Protein AF-A0A8C2HMK9-F1 (afdb_monomer_lite)

Foldseek 3Di:
DDDDDPPDDDDDDDDDDPDDDPDDDDDDPPDDDDPPDDPDDDDDDAKDWDFADDPVDTAIKMKGWDDDDDDPPPDDTWIWIGGPVDIDTDDPPPD

InterPro domains:
  IPR001394 Peptidase C19, ubiquitin carboxyl-terminal hydrolase [PF00443] (40-93)
  IPR018200 Ubiquitin specific protease, conserved site [PS00973] (43-60)
  IPR028889 Ubiquitin specific protease UPS, catalytic domain [PS50235] (1-95)
  IPR038765 Papain-like cysteine peptidase superfamily [SSF54001] (11-93)
  IPR050164 Ubiquitin carboxyl-terminal hydrolases [PTHR24006] (13-90)

Sequence (95 aa):
VRQRGSSGRSQLKRLLIRKLPPVLAIQLKRFDYDWERVANSRYRLVGVLVHSGQASGGHYYSYVMQRHGNSSDGQKDRWYKFDDGDVTDASVEST

Secondary structure (DSSP, 8-state):
-----------------SS--SS------SS----TT--S------EEEEEEEETTEEEEEEEEEE--TT-SS-PPPEEEEEETTEEEEE-----

Radius of gyration: 22.23 Å; chains: 1; bounding box: 59×66×40 Å

Organism: Cyprinus carpio (NCBI:txid7962)

pLDDT: mean 74.94, std 16.77, range [33.75, 95.81]

Structure (mmCIF, N/CA/C/O backbone):
data_AF-A0A8C2HMK9-F1
#
_entry.id   AF-A0A8C2HMK9-F1
#
loop_
_atom_site.group_PDB
_atom_site.id
_atom_site.type_symbol
_atom_site.label_atom_id
_atom_site.label_alt_id
_atom_site.label_comp_id
_atom_site.label_asym_id
_atom_site.label_entity_id
_atom_site.label_seq_id
_atom_site.pdbx_PDB_ins_code
_atom_site.Cartn_x
_atom_site.Cartn_y
_atom_site.Cartn_z
_atom_site.occupancy
_atom_site.B_iso_or_equiv
_atom_site.auth_seq_id
_atom_site.auth_comp_id
_atom_site.auth_asym_id
_atom_site.auth_atom_id
_atom_site.pdbx_PDB_model_num
ATOM 1 N N . VAL A 1 1 ? -43.114 41.343 23.564 1.00 38.06 1 VAL A N 1
ATOM 2 C CA . VAL A 1 1 ? -42.624 40.312 24.513 1.00 38.06 1 VAL A CA 1
ATOM 3 C C . VAL A 1 1 ? -42.208 39.074 23.726 1.00 38.06 1 VAL A C 1
ATOM 5 O O . VAL A 1 1 ? -43.089 38.504 23.115 1.00 38.06 1 VAL A O 1
ATOM 8 N N . ARG A 1 2 ? -40.903 38.715 23.773 1.00 44.09 2 ARG A N 1
ATOM 9 C CA . ARG A 1 2 ? -40.275 37.370 23.595 1.00 44.09 2 ARG A CA 1
ATOM 10 C C . ARG A 1 2 ? -40.549 36.591 22.270 1.00 44.09 2 ARG A C 1
ATOM 12 O O . ARG A 1 2 ? -41.657 36.588 21.786 1.00 44.09 2 ARG A O 1
ATOM 19 N N . GLN A 1 3 ? -39.628 35.841 21.649 1.00 44.50 3 GLN A N 1
ATOM 20 C CA . GLN A 1 3 ? -38.271 35.421 22.009 1.00 44.50 3 GLN A CA 1
ATOM 21 C C . GLN A 1 3 ? -37.533 34.748 20.824 1.00 44.50 3 GLN A C 1
ATOM 23 O O . GLN A 1 3 ? -38.124 33.971 20.090 1.00 44.50 3 GLN A O 1
ATOM 28 N N . ARG A 1 4 ? -36.205 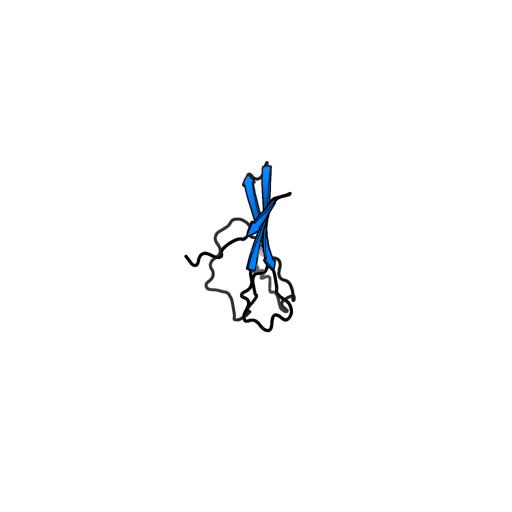34.952 20.829 1.00 47.31 4 ARG A N 1
ATOM 29 C CA . ARG A 1 4 ? -35.104 33.991 20.580 1.00 47.31 4 ARG A CA 1
ATOM 30 C C . ARG A 1 4 ? -34.884 33.433 19.172 1.00 47.31 4 ARG A C 1
ATOM 32 O O . ARG A 1 4 ? -35.516 32.480 18.739 1.00 47.31 4 ARG A O 1
ATOM 39 N N . GLY A 1 5 ? -33.794 33.928 18.580 1.00 51.91 5 GLY A N 1
ATOM 40 C CA . GLY A 1 5 ? -33.009 33.201 17.593 1.00 51.91 5 GLY A CA 1
ATOM 41 C C . GLY A 1 5 ? -32.543 31.847 18.132 1.00 51.91 5 GLY A C 1
ATOM 42 O O . GLY A 1 5 ? -32.092 31.719 19.276 1.00 51.91 5 GLY A O 1
ATOM 43 N N . SER A 1 6 ? -32.669 30.828 17.291 1.00 52.94 6 SER A N 1
ATOM 44 C CA . SER A 1 6 ? -32.131 29.498 17.533 1.00 52.94 6 SER A CA 1
ATOM 45 C C . SER A 1 6 ? -30.621 29.525 17.303 1.00 52.94 6 SER A C 1
ATOM 47 O O . SER A 1 6 ? -30.145 29.361 16.181 1.00 52.94 6 SER A O 1
ATOM 49 N N . SER A 1 7 ? -29.860 29.746 18.374 1.00 56.78 7 SER A N 1
ATOM 50 C CA . SER A 1 7 ? -28.427 29.455 18.385 1.00 56.78 7 SER A CA 1
ATOM 51 C C . SER A 1 7 ? -28.248 27.944 18.213 1.00 56.78 7 SER A C 1
ATOM 53 O O . SER A 1 7 ? -28.572 27.162 19.111 1.00 56.78 7 SER A O 1
ATOM 55 N N . GLY A 1 8 ? -27.830 27.522 17.019 1.00 60.34 8 GLY A N 1
ATOM 56 C CA . GLY A 1 8 ? -27.566 26.122 16.712 1.00 60.34 8 GLY A CA 1
ATOM 57 C C . GLY A 1 8 ? -26.412 25.610 17.569 1.00 60.34 8 GLY A C 1
ATOM 58 O O . GLY A 1 8 ? -25.265 26.004 17.374 1.00 60.34 8 GLY A O 1
ATOM 59 N N . ARG A 1 9 ? -26.700 24.728 18.533 1.00 64.56 9 ARG A N 1
ATOM 60 C CA . ARG A 1 9 ? -25.660 24.022 19.293 1.00 64.56 9 ARG A CA 1
ATOM 61 C C . ARG A 1 9 ? -24.912 23.079 18.353 1.00 64.56 9 ARG A C 1
ATOM 63 O O . ARG A 1 9 ? -25.500 22.137 17.825 1.00 64.56 9 ARG A O 1
ATOM 70 N N . SER A 1 10 ? -23.615 23.316 18.178 1.00 67.19 10 SER A N 1
ATOM 71 C CA . SER A 1 10 ? -22.722 22.369 17.510 1.00 67.19 10 SER A CA 1
ATOM 72 C C . SER A 1 10 ? -22.689 21.058 18.300 1.00 67.19 10 SER A C 1
ATOM 74 O O . SER A 1 10 ? -22.425 21.061 19.504 1.00 67.19 10 SER A O 1
ATOM 76 N N . GLN A 1 11 ? -22.997 19.943 17.637 1.00 73.81 11 GLN A N 1
ATOM 77 C CA . GLN A 1 11 ? -22.898 18.607 18.219 1.00 73.81 11 GLN A CA 1
ATOM 78 C C . GLN A 1 11 ? -21.664 17.901 17.663 1.00 73.81 11 GLN A C 1
ATOM 80 O O . GLN A 1 11 ? -21.508 17.766 16.449 1.00 73.81 11 GLN A O 1
ATOM 85 N N . LEU A 1 12 ? -20.805 17.410 18.554 1.00 77.75 12 LEU A N 1
ATOM 86 C CA . LEU A 1 12 ? -19.658 16.591 18.178 1.00 77.75 12 LEU A CA 1
ATOM 87 C C . LEU A 1 12 ? -20.145 15.187 17.803 1.00 77.75 12 LEU A C 1
ATOM 89 O O . LEU A 1 12 ? -20.594 14.426 18.658 1.00 77.75 12 LEU A O 1
ATOM 93 N N . LYS A 1 13 ? -20.039 14.824 16.523 1.00 79.19 13 LYS A N 1
ATOM 94 C CA . LYS A 1 13 ? -20.244 13.447 16.059 1.00 79.19 13 LYS A CA 1
ATOM 95 C C . LYS A 1 13 ? -18.896 12.735 16.030 1.00 79.19 13 LYS A C 1
ATOM 97 O O . LYS A 1 13 ? -17.973 13.186 15.359 1.00 79.19 13 LYS A O 1
ATOM 102 N N . ARG A 1 14 ? -18.779 11.620 16.753 1.00 80.00 14 ARG A N 1
ATOM 103 C CA . ARG A 1 14 ? -17.595 10.751 16.737 1.00 80.00 14 ARG A CA 1
ATOM 104 C C . ARG A 1 14 ? -17.946 9.426 16.075 1.00 80.00 14 ARG A C 1
ATOM 106 O O . ARG A 1 14 ? -18.976 8.837 16.390 1.00 80.00 14 ARG A O 1
ATOM 113 N N . LEU A 1 15 ? -17.062 8.944 15.209 1.00 77.12 15 LEU A N 1
ATOM 114 C CA . LEU A 1 15 ? -17.115 7.586 14.682 1.00 77.12 15 LEU A CA 1
ATOM 115 C C . LEU A 1 15 ? -16.241 6.673 15.556 1.00 77.12 15 LEU A C 1
ATOM 117 O O . LEU A 1 15 ? -15.125 7.045 15.912 1.00 77.12 15 LEU A O 1
ATOM 121 N N . LEU A 1 16 ? -16.757 5.504 15.936 1.00 81.94 16 LEU A N 1
ATOM 122 C CA . LEU A 1 16 ? -16.060 4.521 16.772 1.00 81.94 16 LEU A CA 1
ATOM 123 C C . LEU A 1 16 ? -16.201 3.129 16.152 1.00 81.94 16 LEU A C 1
ATOM 125 O O . LEU A 1 16 ? -17.308 2.725 15.797 1.00 81.94 16 LEU A O 1
ATOM 129 N N . ILE A 1 17 ? -15.102 2.375 16.087 1.00 80.56 17 ILE A N 1
ATOM 130 C CA . ILE A 1 17 ? -15.113 0.956 15.710 1.00 80.56 17 ILE A CA 1
ATOM 131 C C . ILE A 1 17 ? -15.167 0.135 17.000 1.00 80.56 17 ILE A C 1
ATOM 133 O O . ILE A 1 17 ? -14.203 0.098 17.758 1.00 80.56 17 ILE A O 1
ATOM 137 N N . ARG A 1 18 ? -16.313 -0.498 17.276 1.00 79.81 18 ARG A N 1
ATOM 138 C CA . ARG A 1 18 ? -16.518 -1.289 18.506 1.00 79.81 18 ARG A CA 1
ATOM 139 C C . ARG A 1 18 ? -15.868 -2.669 18.447 1.00 79.81 18 ARG A C 1
ATOM 141 O O . ARG A 1 18 ? -15.409 -3.170 19.465 1.00 79.81 18 ARG A O 1
ATOM 148 N N . LYS A 1 19 ? -15.862 -3.282 17.263 1.00 77.75 19 LYS A N 1
ATOM 149 C CA . LYS A 1 19 ? -15.253 -4.584 16.999 1.00 77.75 19 LYS A CA 1
ATOM 150 C C . LYS A 1 19 ? -14.387 -4.472 15.757 1.00 77.75 19 LYS A C 1
ATOM 152 O O . LYS A 1 19 ? -14.835 -3.983 14.724 1.00 77.75 19 LYS A O 1
ATOM 157 N N . LEU A 1 20 ? -13.155 -4.927 15.893 1.00 82.00 20 LEU A N 1
ATOM 158 C CA . LEU A 1 20 ? -12.144 -4.890 14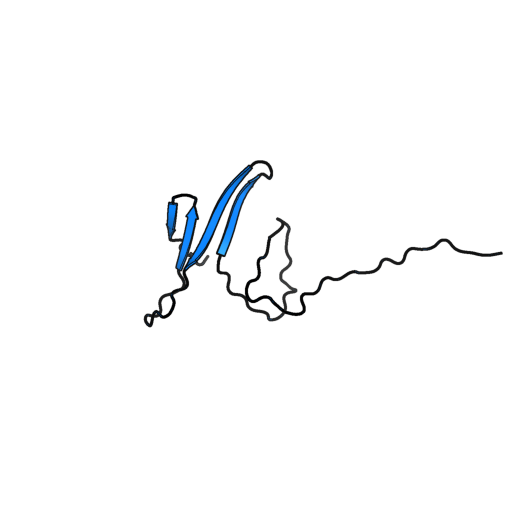.854 1.00 82.00 20 LEU A CA 1
ATOM 159 C C . LEU A 1 20 ? -12.347 -6.050 13.859 1.00 82.00 20 LEU A C 1
ATOM 161 O O . LEU A 1 20 ? -12.523 -7.189 14.304 1.00 82.00 20 LEU A O 1
ATOM 165 N N . PRO A 1 21 ? -12.385 -5.789 12.537 1.00 82.75 21 PRO A N 1
ATOM 166 C CA . PRO A 1 21 ? -12.512 -6.847 11.543 1.00 82.75 21 PRO A CA 1
ATOM 167 C C . PRO A 1 21 ? -11.217 -7.679 11.471 1.00 82.75 21 PRO A C 1
ATOM 169 O O . PRO A 1 21 ? -10.135 -7.126 11.652 1.00 82.75 21 PRO A O 1
ATOM 172 N N . PRO A 1 22 ? -11.281 -8.985 11.149 1.00 81.62 22 PRO A N 1
ATOM 173 C CA . PRO A 1 22 ? -10.079 -9.809 10.967 1.00 81.62 22 PRO A CA 1
ATOM 174 C C . PRO A 1 22 ? -9.126 -9.284 9.881 1.00 81.62 22 PRO A C 1
ATOM 176 O O . PRO A 1 22 ? -7.923 -9.527 9.939 1.00 81.62 22 PRO A O 1
ATOM 179 N N . VAL A 1 23 ? -9.664 -8.553 8.899 1.00 80.62 23 VAL A N 1
ATOM 180 C CA . VAL A 1 23 ? -8.911 -7.853 7.856 1.00 80.62 23 VAL A CA 1
ATOM 181 C C . VAL A 1 23 ? -9.323 -6.387 7.877 1.00 80.62 23 VAL A C 1
ATOM 183 O O . VAL A 1 23 ? -10.494 -6.064 7.682 1.00 80.62 23 VAL A O 1
ATOM 186 N N . LEU A 1 24 ? -8.356 -5.505 8.120 1.00 81.31 24 LEU A N 1
ATOM 187 C CA . LEU A 1 24 ? -8.554 -4.062 8.132 1.00 81.31 24 LEU A CA 1
ATOM 188 C C . LEU A 1 24 ? -7.901 -3.451 6.890 1.00 81.31 24 LEU A C 1
ATOM 190 O O . LEU A 1 24 ? -6.682 -3.503 6.742 1.00 81.31 24 LEU A O 1
ATOM 194 N N . ALA A 1 25 ? -8.712 -2.857 6.016 1.00 83.00 25 ALA A N 1
ATOM 195 C CA . ALA A 1 25 ? -8.231 -2.064 4.892 1.00 83.00 25 ALA A CA 1
ATOM 196 C C . ALA A 1 25 ? -8.189 -0.585 5.298 1.00 83.00 25 ALA A C 1
ATOM 198 O O . ALA A 1 25 ? -9.226 0.012 5.590 1.00 83.00 25 ALA A O 1
ATOM 199 N N . ILE A 1 26 ? -6.992 0.002 5.325 1.00 82.12 26 ILE A N 1
ATOM 200 C CA . ILE A 1 26 ? -6.801 1.431 5.587 1.00 82.12 26 ILE A CA 1
ATOM 201 C C . ILE A 1 26 ? -6.496 2.110 4.257 1.00 82.12 26 ILE A C 1
ATOM 203 O O . ILE A 1 26 ? -5.404 1.968 3.712 1.00 82.12 26 ILE A O 1
ATOM 207 N N . GLN A 1 27 ? -7.457 2.873 3.741 1.00 83.19 27 GLN A N 1
ATOM 208 C CA . GLN A 1 27 ? -7.193 3.787 2.638 1.00 83.19 27 GLN A CA 1
ATOM 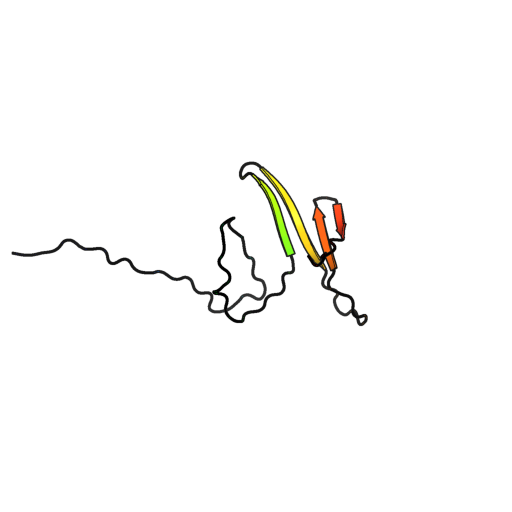209 C C . GLN A 1 27 ? -6.620 5.081 3.214 1.00 83.19 27 GLN A C 1
ATOM 211 O O . GLN A 1 27 ? -7.349 5.907 3.769 1.00 83.19 27 GLN A O 1
ATOM 216 N N . LEU A 1 28 ? -5.307 5.258 3.085 1.00 78.19 28 LEU A N 1
ATOM 217 C CA . LEU A 1 28 ? -4.651 6.501 3.467 1.00 78.19 28 LEU A CA 1
ATOM 218 C C . LEU A 1 28 ? -5.082 7.601 2.494 1.00 78.19 28 LEU A C 1
ATOM 220 O O . LEU A 1 28 ? -4.663 7.639 1.336 1.00 78.19 28 LEU A O 1
ATOM 224 N N . LYS A 1 29 ? -5.929 8.520 2.960 1.00 74.81 29 LYS A N 1
ATOM 225 C CA . LYS A 1 29 ? -6.024 9.831 2.319 1.00 74.81 29 LYS A CA 1
ATOM 226 C C . LYS A 1 29 ? -4.704 10.535 2.627 1.00 74.81 29 LYS A C 1
ATOM 228 O O . LYS A 1 29 ? -4.331 10.556 3.792 1.00 74.81 29 LYS A O 1
ATOM 233 N N . ARG A 1 30 ? -3.987 11.020 1.606 1.00 61.53 30 ARG A N 1
ATOM 234 C CA . ARG A 1 30 ? -2.651 11.643 1.713 1.00 61.53 30 ARG A CA 1
ATOM 235 C C . ARG A 1 30 ? -2.694 12.903 2.599 1.00 61.53 30 ARG A C 1
ATOM 237 O O . ARG A 1 30 ? -2.739 14.012 2.086 1.00 61.53 30 ARG A O 1
ATOM 244 N N . PHE A 1 31 ? -2.753 12.711 3.910 1.00 47.31 31 PHE A N 1
ATOM 245 C CA . PHE A 1 31 ? -2.813 13.732 4.949 1.00 47.31 31 PHE A CA 1
ATOM 246 C C . PHE A 1 31 ? -2.058 13.225 6.177 1.00 47.31 31 PHE A C 1
ATOM 248 O O . PHE A 1 31 ? -2.032 12.019 6.436 1.00 47.31 31 PHE A O 1
ATOM 255 N N . ASP A 1 32 ? -1.474 14.158 6.923 1.00 49.94 32 ASP A N 1
ATOM 256 C CA . ASP A 1 32 ? -0.693 13.880 8.123 1.00 49.94 32 ASP A CA 1
ATOM 257 C C . ASP A 1 32 ? -1.561 13.203 9.194 1.00 49.94 32 ASP A C 1
ATOM 259 O O . ASP A 1 32 ? -2.640 13.686 9.551 1.00 49.94 32 ASP A O 1
ATOM 263 N N . TYR A 1 33 ? -1.101 12.053 9.689 1.00 48.31 33 TYR A N 1
ATOM 264 C CA . TYR A 1 33 ? -1.765 11.291 10.744 1.00 48.31 33 TYR A CA 1
ATOM 265 C C . TYR A 1 33 ? -0.898 11.291 12.004 1.00 48.31 33 TYR A C 1
ATOM 267 O O . TYR A 1 33 ? 0.214 10.769 12.001 1.00 48.31 33 TYR A O 1
ATOM 275 N N . ASP A 1 34 ? -1.428 11.868 13.080 1.00 54.88 34 ASP A N 1
ATOM 276 C CA . ASP A 1 34 ? -0.827 11.841 14.413 1.00 54.88 34 ASP A CA 1
ATOM 277 C C . ASP A 1 34 ? -1.078 10.472 15.078 1.00 54.88 34 ASP A C 1
ATOM 279 O O . ASP A 1 34 ? -2.223 10.048 15.273 1.00 54.88 34 ASP A O 1
ATOM 283 N N . TRP A 1 35 ? 0.009 9.760 15.385 1.00 58.50 35 TRP A N 1
ATOM 284 C CA . TRP A 1 35 ? 0.007 8.372 15.846 1.00 58.50 35 TRP A CA 1
ATOM 285 C C . TRP A 1 35 ? -0.148 8.219 17.368 1.00 58.50 35 TRP A C 1
ATOM 287 O O . TRP A 1 35 ? -0.351 7.098 17.840 1.00 58.50 35 TRP A O 1
ATOM 297 N N . GLU A 1 36 ? -0.145 9.311 18.144 1.00 59.97 36 GLU A N 1
ATOM 298 C CA . GLU A 1 36 ? -0.170 9.273 19.618 1.00 59.97 36 GLU A CA 1
ATOM 299 C C . GLU A 1 36 ? -1.485 8.731 20.226 1.00 59.97 36 GLU A C 1
ATOM 301 O O . GLU A 1 36 ? -1.626 8.613 21.444 1.00 59.97 36 GLU A O 1
ATOM 306 N N . ARG A 1 37 ? -2.485 8.380 19.402 1.00 55.84 37 ARG A N 1
ATOM 307 C CA . ARG A 1 37 ? -3.853 8.057 19.856 1.00 55.84 37 ARG A CA 1
ATOM 308 C C . ARG A 1 37 ? -4.303 6.602 19.701 1.00 55.84 37 ARG A C 1
ATOM 310 O O . ARG A 1 37 ? -5.462 6.306 20.004 1.00 55.84 37 ARG A O 1
ATOM 317 N N . VAL A 1 38 ? -3.458 5.679 19.239 1.00 58.50 38 VAL A N 1
ATOM 318 C CA . VAL A 1 38 ? -3.915 4.313 18.916 1.00 58.50 38 VAL A CA 1
ATOM 319 C C . VAL A 1 38 ? -3.764 3.360 20.108 1.00 58.50 38 VAL A C 1
ATOM 321 O O . VAL A 1 38 ? -2.669 2.968 20.497 1.00 58.50 38 VAL A O 1
ATOM 324 N N . ALA A 1 39 ? -4.905 2.964 20.681 1.00 59.62 39 ALA A N 1
ATOM 325 C CA . ALA A 1 39 ? -5.002 1.957 21.736 1.00 59.62 39 ALA A CA 1
ATOM 326 C C . ALA A 1 39 ? -4.609 0.544 21.252 1.00 59.62 39 ALA A C 1
ATOM 328 O O . ALA A 1 39 ? -4.761 0.208 20.082 1.00 59.62 39 ALA A O 1
ATOM 329 N N . ASN A 1 40 ? -4.170 -0.274 22.216 1.00 60.72 40 ASN A N 1
ATOM 330 C CA . ASN A 1 40 ? -3.568 -1.622 22.217 1.00 60.72 40 ASN A CA 1
ATOM 331 C C . ASN A 1 40 ? -4.155 -2.722 21.281 1.00 60.72 40 ASN A C 1
ATOM 333 O O . ASN A 1 40 ? -4.438 -3.835 21.718 1.00 60.72 40 ASN A O 1
ATOM 337 N N . SER A 1 41 ? -4.340 -2.443 19.989 1.00 64.62 41 SER A N 1
ATOM 338 C CA . SER A 1 41 ? -4.828 -3.386 18.973 1.00 64.62 41 SER A CA 1
ATOM 339 C C . SER A 1 41 ? -3.754 -3.627 17.918 1.00 64.62 41 SER A C 1
ATOM 341 O O . SER A 1 41 ? -3.480 -2.761 17.090 1.00 64.62 41 SER A O 1
ATOM 343 N N . ARG A 1 42 ? -3.122 -4.804 17.950 1.00 70.19 42 ARG A N 1
ATOM 344 C CA . ARG A 1 42 ? -2.045 -5.159 17.016 1.00 70.19 42 ARG A CA 1
ATOM 345 C C . ARG A 1 42 ? -2.613 -5.805 15.754 1.00 70.19 42 ARG A C 1
ATOM 347 O O . ARG A 1 42 ? -3.270 -6.837 15.830 1.00 70.19 42 ARG A O 1
ATOM 354 N N . TYR A 1 43 ? -2.288 -5.231 14.602 1.00 79.31 43 TYR A N 1
ATOM 355 C CA . TYR A 1 43 ? -2.451 -5.856 13.290 1.00 79.31 43 TYR A CA 1
ATOM 356 C C . TYR A 1 43 ? -1.079 -6.141 12.689 1.00 79.31 43 TYR A C 1
ATOM 358 O O . TYR A 1 43 ? -0.122 -5.414 12.946 1.00 79.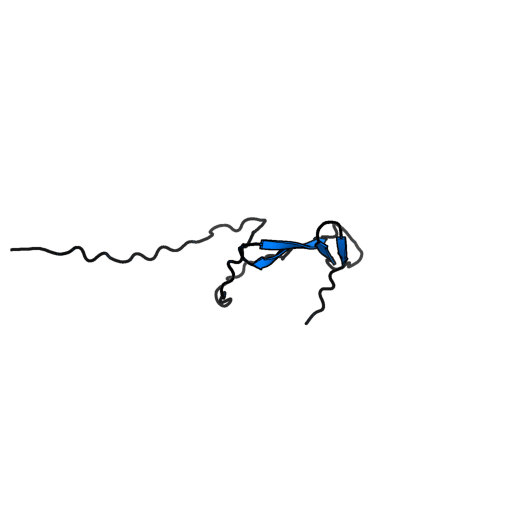31 43 TYR A O 1
ATOM 366 N N . ARG A 1 44 ? -0.987 -7.187 11.864 1.00 78.69 44 ARG A N 1
ATOM 367 C CA . ARG A 1 44 ? 0.181 -7.424 11.009 1.00 78.69 44 ARG A CA 1
ATOM 368 C C . ARG A 1 44 ? -0.110 -6.857 9.624 1.00 78.69 44 ARG A C 1
ATOM 370 O O . ARG A 1 44 ? -1.107 -7.239 9.014 1.00 78.69 44 ARG A O 1
ATOM 377 N N . LEU A 1 45 ? 0.752 -5.967 9.136 1.00 85.62 45 LEU A N 1
ATOM 378 C CA . LEU A 1 45 ? 0.690 -5.487 7.758 1.00 85.62 45 LEU A CA 1
ATOM 379 C C . LEU A 1 45 ? 1.042 -6.638 6.815 1.00 85.62 45 LEU A C 1
ATOM 381 O O . LEU A 1 45 ? 2.052 -7.307 7.011 1.00 85.62 45 LEU A O 1
ATOM 385 N N . VAL A 1 46 ? 0.188 -6.887 5.826 1.00 88.25 46 VAL A N 1
ATOM 386 C CA . VAL A 1 46 ? 0.317 -8.051 4.927 1.00 88.25 46 VAL A CA 1
ATOM 387 C C . VAL A 1 46 ? 0.323 -7.671 3.455 1.00 88.25 46 VAL A C 1
ATOM 389 O O . VAL A 1 46 ? 0.639 -8.498 2.606 1.00 88.25 46 VAL A O 1
ATOM 392 N N . GLY A 1 47 ? -0.015 -6.419 3.161 1.00 90.50 47 GLY A N 1
ATOM 393 C CA . GLY A 1 47 ? 0.061 -5.869 1.827 1.00 90.50 47 GLY A CA 1
ATOM 394 C C . GLY A 1 47 ? -0.033 -4.351 1.846 1.00 90.50 47 GLY A C 1
ATOM 395 O O . GLY A 1 47 ? -0.679 -3.774 2.723 1.00 90.50 47 GLY A O 1
ATOM 396 N N . VAL A 1 48 ? 0.615 -3.721 0.874 1.00 93.31 48 VAL A N 1
ATOM 397 C CA . VAL A 1 48 ? 0.567 -2.283 0.611 1.00 93.31 48 VAL A CA 1
ATOM 398 C C . VAL A 1 48 ? 0.255 -2.107 -0.865 1.00 93.31 48 VAL A C 1
ATOM 400 O O . VAL A 1 48 ? 1.018 -2.564 -1.708 1.00 93.31 48 VAL A O 1
ATOM 403 N N . LEU A 1 49 ? -0.853 -1.441 -1.181 1.00 93.75 49 LEU A N 1
ATOM 404 C CA . LEU A 1 49 ? -1.132 -0.985 -2.539 1.00 93.75 49 LEU A CA 1
ATOM 405 C C . LEU A 1 49 ? -0.578 0.430 -2.691 1.00 93.75 49 LEU A C 1
ATOM 407 O O . LEU A 1 49 ? -0.919 1.318 -1.908 1.00 93.75 49 LEU A O 1
ATOM 411 N N . VAL A 1 50 ? 0.261 0.635 -3.697 1.00 93.75 50 VAL A N 1
ATOM 412 C CA . VAL A 1 50 ? 0.902 1.915 -3.975 1.00 93.75 50 VAL A CA 1
ATOM 413 C C . VAL A 1 50 ? 0.346 2.493 -5.265 1.00 93.75 50 VAL A C 1
ATOM 415 O O . VAL A 1 50 ? 0.178 1.787 -6.251 1.00 93.75 50 VAL A O 1
ATOM 418 N N . HIS A 1 51 ? 0.082 3.798 -5.243 1.00 93.50 51 HIS A N 1
ATOM 419 C CA . HIS A 1 51 ? -0.215 4.591 -6.428 1.00 93.50 51 HIS A CA 1
ATOM 420 C C . HIS A 1 51 ? 0.888 5.632 -6.627 1.00 93.50 51 HIS A C 1
ATOM 422 O O . HIS A 1 51 ? 0.978 6.598 -5.855 1.00 93.50 51 HIS A O 1
ATOM 428 N N . SER A 1 52 ? 1.702 5.445 -7.661 1.00 90.75 52 SER A N 1
ATOM 429 C CA . SER A 1 52 ? 2.707 6.410 -8.104 1.00 90.75 52 SER A CA 1
ATOM 430 C C . SER A 1 52 ? 2.110 7.305 -9.185 1.00 90.75 52 SER A C 1
ATOM 432 O O . SER A 1 52 ? 1.796 6.833 -10.270 1.00 90.75 52 SER A O 1
ATOM 434 N N . GLY A 1 53 ? 1.921 8.593 -8.901 1.00 88.75 53 GLY A N 1
ATOM 435 C CA . GLY A 1 53 ? 1.360 9.536 -9.871 1.00 88.75 53 GLY A CA 1
ATOM 436 C C . GLY A 1 53 ? 0.433 10.583 -9.264 1.00 88.75 53 GLY A C 1
ATOM 437 O O . GLY A 1 53 ? 0.363 10.766 -8.039 1.00 88.75 53 GLY A O 1
ATOM 438 N N . GLN A 1 54 ? -0.268 11.283 -10.153 1.00 87.56 54 GLN A N 1
ATOM 439 C CA . GLN A 1 54 ? -1.206 12.362 -9.851 1.00 87.56 54 GLN A CA 1
ATOM 440 C C . GLN A 1 54 ? -2.654 11.858 -9.873 1.00 87.56 54 GLN A C 1
ATOM 442 O O . GLN A 1 54 ? -2.944 10.752 -10.311 1.00 87.56 54 GLN A O 1
ATOM 447 N N . ALA A 1 55 ? -3.596 12.683 -9.415 1.00 83.06 55 ALA A N 1
ATOM 448 C CA . ALA A 1 55 ? -5.015 12.316 -9.422 1.00 83.06 55 ALA A CA 1
ATOM 449 C C . ALA A 1 55 ? -5.567 12.028 -10.834 1.00 83.06 55 ALA A C 1
ATOM 451 O O . ALA A 1 55 ? -6.519 11.267 -10.969 1.00 83.06 55 ALA A O 1
ATOM 452 N N . SER A 1 56 ? -4.975 12.632 -11.868 1.00 89.81 56 SER A N 1
ATOM 453 C CA . SER A 1 56 ? -5.340 12.450 -13.277 1.00 89.81 56 SER A CA 1
ATOM 454 C C . SER A 1 56 ? -4.767 11.180 -13.908 1.00 89.81 56 SER A C 1
ATOM 456 O O . SER A 1 56 ? -5.221 10.788 -14.980 1.00 89.81 56 SER A O 1
ATOM 458 N N . GLY A 1 57 ? -3.776 10.545 -13.279 1.00 86.44 57 GLY A N 1
ATOM 459 C CA . GLY A 1 57 ? -3.116 9.373 -13.833 1.00 86.44 57 GLY A CA 1
ATOM 460 C C . GLY A 1 57 ? -1.868 8.974 -13.057 1.00 86.44 57 GLY A C 1
ATOM 461 O O . GLY A 1 57 ? -1.189 9.799 -12.437 1.00 86.44 57 GLY A O 1
ATOM 462 N N . GLY A 1 58 ? -1.560 7.687 -13.116 1.00 91.50 58 GLY A N 1
ATOM 463 C CA . GLY A 1 58 ? -0.435 7.099 -12.418 1.00 91.50 58 GLY A CA 1
ATOM 464 C C . GLY A 1 58 ? -0.385 5.596 -12.617 1.00 91.50 58 GLY A C 1
ATOM 465 O O . GLY A 1 58 ? -1.103 5.042 -13.449 1.00 91.50 58 GLY A O 1
ATOM 466 N N . HIS A 1 59 ? 0.471 4.962 -11.832 1.00 95.00 59 HIS A N 1
ATOM 467 C CA . HIS A 1 59 ? 0.757 3.543 -11.884 1.00 95.00 59 HIS A CA 1
ATOM 468 C C . HIS A 1 59 ? 0.471 2.879 -10.542 1.00 95.00 59 HIS A C 1
ATOM 470 O O . HIS A 1 59 ? 0.842 3.414 -9.490 1.00 95.00 59 HIS A O 1
ATOM 476 N N . TYR A 1 60 ? -0.189 1.724 -10.581 1.00 94.75 60 TYR A N 1
ATOM 477 C CA . TYR A 1 60 ? -0.500 0.941 -9.393 1.00 94.75 60 TYR A CA 1
ATOM 478 C C . TYR A 1 60 ? 0.390 -0.288 -9.333 1.00 94.75 60 TYR A C 1
ATOM 480 O O . TYR A 1 60 ? 0.471 -1.056 -10.279 1.00 94.75 60 TYR A O 1
ATOM 488 N N . TYR A 1 61 ? 1.001 -0.501 -8.177 1.00 95.81 61 TYR A N 1
ATOM 489 C CA . TYR A 1 61 ? 1.767 -1.704 -7.877 1.00 95.81 61 TYR A CA 1
ATOM 490 C C . TYR A 1 61 ? 1.572 -2.054 -6.406 1.00 95.81 61 TYR A C 1
ATOM 492 O O . TYR A 1 61 ? 1.072 -1.241 -5.620 1.00 95.81 61 TYR A O 1
ATOM 500 N N . SER A 1 62 ? 1.924 -3.271 -6.007 1.00 95.75 62 SER A N 1
ATOM 501 C CA . SER A 1 62 ? 1.694 -3.714 -4.634 1.00 95.75 62 SER A CA 1
ATOM 502 C C . SER A 1 62 ? 2.898 -4.407 -4.030 1.00 95.75 62 SER A C 1
ATOM 504 O O . SER A 1 62 ? 3.673 -5.051 -4.724 1.00 95.75 62 SER A O 1
ATOM 506 N N . TYR A 1 63 ? 3.041 -4.280 -2.717 1.00 94.62 63 TYR A N 1
ATOM 507 C CA . TYR A 1 63 ? 3.907 -5.135 -1.923 1.00 94.62 63 TYR A CA 1
ATOM 508 C C . TYR A 1 63 ? 3.031 -6.119 -1.171 1.00 94.62 63 TYR A C 1
ATOM 510 O O . TYR A 1 63 ? 2.081 -5.690 -0.518 1.00 94.62 63 TYR A O 1
ATOM 518 N N . VAL A 1 64 ? 3.330 -7.413 -1.227 1.00 92.94 64 VAL A N 1
ATOM 519 C CA . VAL A 1 64 ? 2.574 -8.443 -0.505 1.00 92.94 64 VAL A CA 1
ATOM 520 C C . VAL A 1 64 ? 3.534 -9.313 0.289 1.00 92.94 64 VAL A C 1
ATOM 522 O O . VAL A 1 64 ? 4.575 -9.739 -0.209 1.00 92.94 64 VAL A O 1
ATOM 525 N N . MET A 1 65 ? 3.165 -9.575 1.539 1.00 89.31 65 MET A N 1
ATOM 526 C CA . MET A 1 65 ? 3.872 -10.510 2.398 1.00 89.31 65 MET A CA 1
ATOM 527 C C . MET A 1 65 ? 3.417 -11.934 2.073 1.00 89.31 65 MET A C 1
ATOM 529 O O . MET A 1 65 ? 2.258 -12.293 2.310 1.00 89.31 65 MET A O 1
ATOM 533 N N . GLN A 1 66 ? 4.334 -12.766 1.585 1.00 85.44 66 GLN A N 1
ATOM 534 C CA . GLN A 1 66 ? 4.091 -14.195 1.470 1.00 85.44 66 GLN A CA 1
ATOM 535 C C . GLN A 1 66 ? 4.152 -14.819 2.864 1.00 85.44 66 GLN A C 1
ATOM 537 O O . GLN A 1 66 ? 5.196 -14.851 3.515 1.00 85.44 66 GLN A O 1
ATOM 542 N N . ARG A 1 67 ? 3.009 -15.333 3.320 1.00 74.94 67 ARG A N 1
ATOM 543 C CA . ARG A 1 67 ? 2.915 -16.072 4.578 1.00 74.94 67 ARG A CA 1
ATOM 544 C C . ARG A 1 67 ? 3.305 -17.518 4.310 1.00 74.94 67 ARG A C 1
ATOM 546 O O . ARG A 1 67 ? 2.567 -18.231 3.632 1.00 74.94 67 ARG A O 1
ATOM 553 N N . HIS A 1 68 ? 4.438 -17.960 4.842 1.00 68.56 68 HIS A N 1
ATOM 554 C CA . HIS A 1 68 ? 4.794 -19.372 4.777 1.00 68.56 68 HIS A CA 1
ATOM 555 C C . HIS A 1 68 ? 3.945 -20.151 5.791 1.00 68.56 68 HIS A C 1
ATOM 557 O O . HIS A 1 68 ? 4.130 -20.046 7.003 1.00 68.56 68 HIS A O 1
ATOM 563 N N . GLY A 1 69 ? 2.959 -20.901 5.298 1.00 55.66 69 GLY A N 1
ATOM 564 C CA . GLY A 1 69 ? 2.200 -21.840 6.117 1.00 55.66 69 GLY A CA 1
ATOM 565 C C . GLY A 1 69 ? 3.066 -23.058 6.434 1.00 55.66 69 GLY A C 1
ATOM 566 O O . GLY A 1 69 ? 3.416 -23.802 5.527 1.00 55.66 69 GLY A O 1
ATOM 567 N N . ASN A 1 70 ? 3.389 -23.258 7.713 1.00 55.62 70 ASN A N 1
ATOM 568 C CA . ASN A 1 70 ? 4.064 -24.445 8.255 1.00 55.62 70 ASN A CA 1
ATOM 569 C C . ASN A 1 70 ? 5.504 -24.720 7.773 1.00 55.62 70 ASN A C 1
ATOM 571 O O . ASN A 1 70 ? 5.884 -25.878 7.612 1.00 55.62 70 ASN A O 1
ATOM 575 N N . SER A 1 71 ? 6.352 -23.698 7.632 1.00 54.88 71 SER A N 1
ATOM 576 C CA . SER A 1 71 ? 7.800 -23.951 7.594 1.00 54.88 71 SER A CA 1
ATOM 577 C C . SER A 1 71 ? 8.310 -24.198 9.009 1.00 54.88 71 SER A C 1
ATOM 579 O O . SER A 1 71 ? 8.452 -23.266 9.796 1.00 54.88 71 SER A O 1
ATOM 581 N N . SER A 1 72 ? 8.651 -25.445 9.319 1.00 57.12 72 SER A N 1
ATOM 582 C CA . SER A 1 72 ? 9.425 -25.856 10.503 1.00 57.12 72 SER A CA 1
ATOM 583 C C . SER A 1 72 ? 10.825 -25.218 10.593 1.00 57.12 72 SER A C 1
ATOM 585 O O . SER A 1 72 ? 11.593 -25.546 11.489 1.00 57.12 72 SER A O 1
ATOM 587 N N . ASP A 1 73 ? 11.160 -24.319 9.667 1.00 56.47 73 ASP A N 1
ATOM 588 C CA . ASP A 1 73 ? 12.517 -23.909 9.321 1.00 56.47 73 ASP A CA 1
ATOM 589 C C . ASP A 1 73 ? 12.748 -22.399 9.488 1.00 56.47 73 ASP A C 1
ATOM 591 O O . ASP A 1 73 ? 13.332 -21.748 8.629 1.00 56.47 73 ASP A O 1
ATOM 595 N N . GLY A 1 74 ? 12.197 -21.799 10.554 1.00 56.97 74 GLY A N 1
ATOM 596 C CA . GLY A 1 74 ? 12.517 -20.422 10.978 1.00 56.97 74 GLY A CA 1
ATOM 597 C C . GLY A 1 74 ? 12.382 -19.332 9.900 1.00 56.97 74 GLY A C 1
ATOM 598 O O . GLY A 1 74 ? 12.947 -18.245 10.045 1.00 56.97 74 GLY A O 1
ATOM 599 N N . GLN A 1 75 ? 11.678 -19.623 8.804 1.00 61.28 75 GLN A N 1
ATOM 600 C CA . GLN A 1 75 ? 11.726 -18.820 7.595 1.00 61.28 75 GLN A CA 1
ATOM 601 C C . GLN A 1 75 ? 10.942 -17.534 7.838 1.00 61.28 75 GLN A C 1
ATOM 603 O O . GLN A 1 75 ? 9.742 -17.558 8.113 1.00 61.28 75 GLN A O 1
ATOM 608 N N . LYS A 1 76 ? 11.648 -16.402 7.784 1.00 68.19 76 LYS A N 1
ATOM 609 C CA . LYS A 1 76 ? 11.057 -15.075 7.966 1.00 68.19 76 LYS A CA 1
ATOM 610 C C . LYS A 1 76 ? 10.030 -14.799 6.865 1.00 68.19 76 LYS A C 1
ATOM 612 O O . LYS A 1 76 ? 10.232 -15.205 5.721 1.00 68.19 76 LYS A O 1
ATOM 617 N N . ASP A 1 77 ? 8.970 -14.074 7.224 1.00 79.75 77 ASP A N 1
ATOM 618 C CA . ASP A 1 77 ? 7.993 -13.526 6.279 1.00 79.75 77 ASP A CA 1
ATOM 619 C C . ASP A 1 77 ? 8.739 -12.784 5.149 1.00 79.75 77 ASP A C 1
ATOM 621 O O . ASP A 1 77 ? 9.540 -11.883 5.419 1.00 79.75 77 ASP A O 1
ATOM 625 N N . ARG A 1 78 ? 8.505 -13.183 3.890 1.00 87.94 78 ARG A N 1
ATOM 626 C CA . ARG A 1 78 ? 9.136 -12.579 2.704 1.00 87.94 78 ARG A CA 1
ATOM 627 C C . ARG A 1 78 ? 8.186 -11.605 2.031 1.00 87.94 78 ARG A C 1
ATOM 629 O O . ARG A 1 78 ? 6.985 -11.864 1.943 1.00 87.94 78 ARG A O 1
ATOM 636 N N . TRP A 1 79 ? 8.730 -10.495 1.554 1.00 91.62 79 TRP A N 1
ATOM 637 C CA . TRP A 1 79 ? 7.977 -9.473 0.845 1.00 91.62 79 TRP A CA 1
ATOM 638 C C . TRP A 1 79 ? 8.296 -9.521 -0.638 1.00 91.62 79 TRP A C 1
ATOM 640 O O . TRP A 1 79 ? 9.449 -9.664 -1.030 1.00 91.62 79 TRP A O 1
ATOM 650 N N . TYR A 1 80 ? 7.261 -9.349 -1.448 1.00 93.44 80 TYR A N 1
ATOM 651 C CA . TYR A 1 80 ? 7.370 -9.306 -2.898 1.00 93.44 80 TYR A CA 1
ATOM 652 C C . TYR A 1 80 ? 6.714 -8.039 -3.417 1.00 93.44 80 TYR A C 1
ATOM 654 O O . TYR A 1 80 ? 5.647 -7.657 -2.930 1.00 93.44 80 TYR A O 1
ATOM 662 N N . LYS A 1 81 ? 7.344 -7.401 -4.401 1.00 95.12 81 LYS A N 1
ATOM 663 C CA . LYS A 1 81 ? 6.750 -6.334 -5.201 1.00 95.12 81 LYS A CA 1
ATOM 664 C C . LYS A 1 81 ? 6.109 -6.964 -6.437 1.00 95.12 81 LYS A C 1
ATOM 666 O O . LYS A 1 81 ? 6.769 -7.696 -7.164 1.00 95.12 81 LYS A O 1
ATOM 671 N N . PHE A 1 82 ? 4.844 -6.649 -6.666 1.00 95.44 82 PHE A N 1
ATOM 672 C CA . PHE A 1 82 ? 4.073 -7.011 -7.849 1.00 95.44 82 PHE A CA 1
ATOM 673 C C . PHE A 1 82 ? 3.823 -5.744 -8.656 1.00 95.44 82 PHE A C 1
ATOM 675 O O . PHE A 1 82 ? 3.160 -4.825 -8.163 1.00 95.44 82 PHE A O 1
ATOM 682 N N . ASP A 1 83 ? 4.375 -5.702 -9.860 1.00 95.75 83 ASP A N 1
ATOM 683 C CA . ASP A 1 83 ? 4.369 -4.565 -10.772 1.00 95.75 83 ASP A CA 1
ATOM 684 C C . ASP A 1 83 ? 3.947 -5.066 -12.164 1.00 95.75 83 ASP A C 1
ATOM 686 O O . ASP A 1 83 ? 4.766 -5.537 -12.946 1.00 95.75 83 ASP A O 1
ATOM 690 N N . ASP A 1 84 ? 2.637 -5.073 -12.418 1.00 94.19 84 ASP A N 1
ATOM 691 C CA . ASP A 1 84 ? 2.010 -5.696 -13.590 1.00 94.19 84 ASP A CA 1
ATOM 692 C C . ASP A 1 84 ? 2.475 -7.144 -13.854 1.00 94.19 84 ASP A C 1
ATOM 694 O O . ASP A 1 84 ? 2.055 -8.070 -13.157 1.00 94.19 84 ASP A O 1
ATOM 698 N N . GLY A 1 85 ? 3.297 -7.350 -14.889 1.00 92.44 85 GLY A N 1
ATOM 699 C CA . GLY A 1 85 ? 3.839 -8.654 -15.277 1.00 92.44 85 GLY A CA 1
ATOM 700 C C . GLY A 1 85 ? 5.099 -9.061 -14.512 1.00 92.44 85 GLY A C 1
ATOM 701 O O . GLY A 1 85 ? 5.508 -10.219 -14.600 1.00 92.44 85 GLY A O 1
ATOM 702 N N . ASP A 1 86 ? 5.690 -8.138 -13.753 1.00 93.94 86 ASP A N 1
ATOM 703 C CA . ASP A 1 86 ? 6.951 -8.332 -13.052 1.00 93.94 86 ASP A CA 1
ATOM 704 C C . ASP A 1 86 ? 6.723 -8.582 -11.555 1.00 93.94 86 ASP A C 1
ATOM 706 O O . ASP A 1 86 ? 5.990 -7.865 -10.865 1.00 93.94 86 ASP A O 1
ATOM 710 N N . VAL A 1 87 ? 7.399 -9.605 -11.027 1.00 94.38 87 VAL A N 1
ATOM 711 C CA . VAL A 1 87 ? 7.416 -9.925 -9.595 1.00 94.38 87 VAL A CA 1
ATOM 712 C C . VAL A 1 87 ? 8.859 -9.957 -9.116 1.00 94.38 87 VAL A C 1
ATOM 714 O O . VAL A 1 87 ? 9.672 -10.716 -9.643 1.00 94.38 87 VAL A O 1
ATOM 717 N N . THR A 1 88 ? 9.181 -9.151 -8.106 1.00 94.06 88 THR A N 1
ATOM 718 C CA . THR A 1 88 ? 10.535 -9.067 -7.541 1.00 94.06 88 THR A CA 1
ATOM 719 C C . THR A 1 88 ? 10.527 -9.229 -6.026 1.00 94.06 88 THR A C 1
ATOM 721 O O . THR A 1 88 ? 9.564 -8.862 -5.349 1.00 94.06 88 THR A O 1
ATOM 724 N N . ASP A 1 89 ? 11.607 -9.784 -5.472 1.00 92.69 89 ASP A N 1
ATOM 725 C CA . ASP A 1 89 ? 11.835 -9.764 -4.026 1.00 92.69 89 ASP A CA 1
ATOM 726 C C . ASP A 1 89 ? 11.953 -8.311 -3.547 1.00 92.69 89 ASP A C 1
ATOM 728 O O . ASP A 1 89 ? 12.659 -7.488 -4.135 1.00 92.69 89 ASP A O 1
ATOM 732 N N . ALA A 1 90 ? 11.263 -8.002 -2.455 1.00 85.81 90 ALA A N 1
ATOM 733 C CA . ALA A 1 90 ? 11.400 -6.745 -1.746 1.00 85.81 90 ALA A CA 1
ATOM 734 C C . ALA A 1 90 ? 12.135 -7.035 -0.437 1.00 85.81 90 ALA A C 1
ATOM 736 O O . ALA A 1 90 ? 11.552 -7.554 0.519 1.00 85.81 90 ALA A O 1
ATOM 737 N N . SER A 1 91 ? 13.430 -6.716 -0.378 1.00 74.88 91 SER A N 1
ATOM 738 C CA . SER A 1 91 ? 14.127 -6.713 0.901 1.00 74.88 91 SER A CA 1
ATOM 739 C C . SER A 1 91 ? 13.481 -5.653 1.789 1.00 74.88 91 SER A C 1
ATOM 741 O O . SER A 1 91 ? 13.396 -4.475 1.440 1.00 74.88 91 SER A O 1
ATOM 743 N N . VAL A 1 92 ? 13.013 -6.069 2.965 1.00 65.56 92 VAL A N 1
ATOM 744 C CA . VAL A 1 92 ? 12.797 -5.126 4.061 1.00 65.56 92 VAL A CA 1
ATOM 745 C C . VAL A 1 92 ? 14.193 -4.771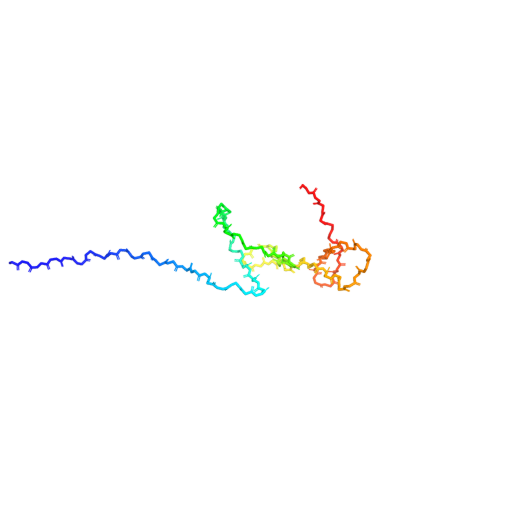 4.555 1.00 65.56 92 VAL A C 1
ATOM 747 O O . VAL A 1 92 ? 14.716 -5.412 5.463 1.00 65.56 92 VAL A O 1
ATOM 750 N N . GLU A 1 93 ? 14.858 -3.836 3.881 1.00 56.44 93 GLU A N 1
ATOM 751 C CA . GLU A 1 93 ? 16.068 -3.233 4.425 1.00 56.44 93 GLU A CA 1
ATOM 752 C C . GLU A 1 93 ? 15.638 -2.480 5.686 1.00 56.44 93 GLU A C 1
ATOM 754 O O . GLU A 1 93 ? 14.847 -1.535 5.622 1.00 56.44 93 GLU A O 1
ATOM 759 N N . SER A 1 94 ? 16.082 -2.957 6.847 1.00 39.34 94 SER A N 1
ATOM 760 C CA . SER A 1 94 ? 15.893 -2.260 8.115 1.00 39.34 94 SER A CA 1
ATOM 761 C C . SER A 1 94 ? 16.655 -0.935 8.041 1.00 39.34 94 SER A C 1
ATOM 763 O O . SER A 1 94 ? 17.863 -0.919 8.261 1.00 39.34 94 SER A O 1
ATOM 765 N N . THR A 1 95 ? 15.971 0.148 7.670 1.00 33.75 95 THR A 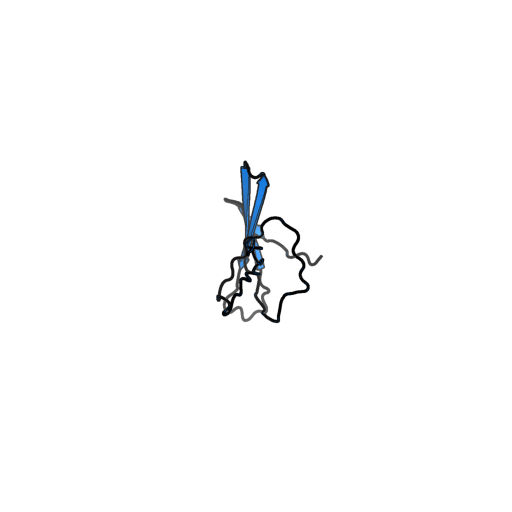N 1
ATOM 766 C CA . THR A 1 95 ? 16.467 1.517 7.877 1.00 33.75 95 THR A CA 1
ATOM 767 C C . THR A 1 95 ? 16.342 1.886 9.348 1.00 33.75 95 THR A C 1
ATOM 769 O O . THR A 1 95 ? 15.293 1.545 9.945 1.00 33.75 95 THR A O 1
#